Protein AF-A0A3A6RHQ0-F1 (afdb_monomer_lite)

Radius of gyration: 13.05 Å; chains: 1; bounding box: 21×48×24 Å

pLDDT: mean 88.59, std 13.13, range [34.69, 97.75]

Foldseek 3Di:
DPDCLFLVNLCVVQVKDWDWDADPDDDGTFIWIAHNVRHTPDTSDDRVRSSVVSVVVVSHDDPPPDD

Sequence (67 aa):
MPDPNSPNGCFQRHGYTVERTPRKSGAGFHRAIYDSRGQQVLSRAGYDAEVQFCREQGLLIDDAGQA

Structure (mmCIF, N/CA/C/O backbone):
data_AF-A0A3A6RHQ0-F1
#
_entry.id   AF-A0A3A6RHQ0-F1
#
loop_
_atom_site.group_PDB
_atom_site.id
_atom_site.type_symbol
_atom_site.label_atom_id
_atom_site.label_alt_id
_atom_site.label_comp_id
_atom_site.label_asym_id
_atom_site.label_entity_id
_atom_site.label_seq_id
_atom_site.pdbx_PDB_ins_code
_atom_site.Cartn_x
_atom_site.Cartn_y
_atom_site.Cartn_z
_atom_site.occupancy
_atom_site.B_iso_or_equiv
_atom_site.auth_seq_id
_atom_site.auth_comp_id
_atom_site.auth_asym_id
_atom_site.auth_atom_id
_atom_site.pdbx_PDB_model_num
ATOM 1 N N . MET A 1 1 ? -5.535 -11.489 -12.040 1.00 64.50 1 MET A N 1
ATOM 2 C CA . MET A 1 1 ? -5.496 -11.129 -10.604 1.00 64.50 1 MET A CA 1
ATOM 3 C C . MET A 1 1 ? -4.090 -10.639 -10.290 1.00 64.50 1 MET A C 1
ATOM 5 O O . MET A 1 1 ? -3.175 -11.145 -10.933 1.00 64.50 1 MET A O 1
ATOM 9 N N . PRO A 1 2 ? -3.904 -9.625 -9.426 1.00 78.25 2 PRO A N 1
ATOM 10 C CA . PRO A 1 2 ? -2.565 -9.209 -9.013 1.00 78.25 2 PRO A CA 1
ATOM 11 C C . PRO A 1 2 ? -1.838 -10.373 -8.334 1.00 78.25 2 PRO A C 1
ATOM 13 O O . PRO A 1 2 ? -2.481 -11.226 -7.722 1.00 78.25 2 PRO A O 1
ATOM 16 N N . ASP A 1 3 ? -0.511 -10.398 -8.453 1.00 83.88 3 ASP A N 1
ATOM 17 C CA . ASP A 1 3 ? 0.317 -11.361 -7.7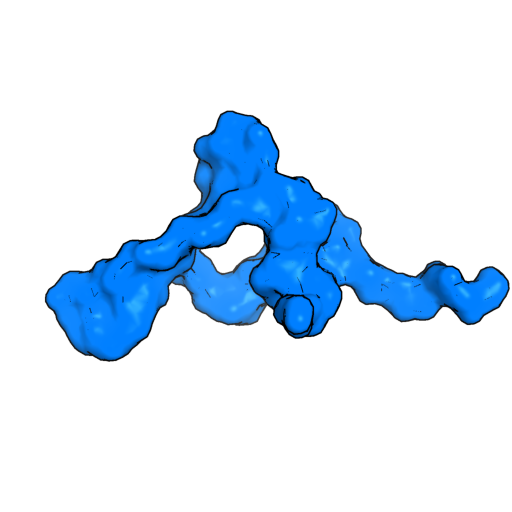32 1.00 83.88 3 ASP A CA 1
ATOM 18 C C . ASP A 1 3 ? 0.017 -11.266 -6.219 1.00 83.88 3 ASP A C 1
ATOM 20 O O . ASP A 1 3 ? -0.006 -10.142 -5.697 1.00 83.88 3 ASP A O 1
ATOM 24 N N . PRO A 1 4 ? -0.240 -12.387 -5.515 1.00 84.25 4 PRO A N 1
ATOM 25 C CA . PRO A 1 4 ? -0.655 -12.377 -4.111 1.00 84.25 4 PRO A CA 1
ATOM 26 C C . PRO A 1 4 ? 0.330 -11.693 -3.156 1.00 84.25 4 PRO A C 1
ATOM 28 O O . PRO A 1 4 ? -0.105 -11.159 -2.133 1.00 84.25 4 PRO A O 1
ATOM 31 N N . ASN A 1 5 ? 1.620 -11.698 -3.500 1.00 88.31 5 ASN A N 1
ATOM 32 C CA . ASN A 1 5 ? 2.711 -11.103 -2.736 1.00 88.31 5 ASN A CA 1
ATOM 33 C C . ASN A 1 5 ? 3.167 -9.748 -3.308 1.00 88.31 5 ASN A C 1
ATOM 35 O O . ASN A 1 5 ? 4.043 -9.098 -2.739 1.00 88.31 5 ASN A O 1
ATOM 39 N N . SER A 1 6 ? 2.531 -9.254 -4.376 1.00 91.75 6 SER A N 1
ATOM 40 C CA . SER A 1 6 ? 2.621 -7.840 -4.753 1.00 91.75 6 SER A CA 1
ATOM 41 C C . SER A 1 6 ? 1.832 -6.957 -3.778 1.00 91.75 6 SER A C 1
ATOM 43 O O . SER A 1 6 ? 0.826 -7.410 -3.225 1.00 91.75 6 SER A O 1
ATOM 45 N N . PRO A 1 7 ? 2.173 -5.661 -3.637 1.00 93.44 7 PRO A N 1
ATOM 46 C CA . PRO A 1 7 ? 1.416 -4.732 -2.798 1.00 93.44 7 PRO A CA 1
ATOM 47 C C . PRO A 1 7 ? -0.089 -4.732 -3.071 1.00 93.44 7 PRO A C 1
ATOM 49 O O . PRO A 1 7 ? -0.893 -4.816 -2.151 1.00 93.44 7 PRO A O 1
ATOM 52 N N . ASN A 1 8 ? -0.500 -4.707 -4.345 1.00 93.62 8 ASN A N 1
ATOM 53 C CA . ASN A 1 8 ? -1.926 -4.713 -4.680 1.00 93.62 8 ASN A CA 1
ATOM 54 C C . ASN A 1 8 ? -2.607 -6.029 -4.265 1.00 93.62 8 ASN A C 1
ATOM 56 O O . ASN A 1 8 ? -3.741 -5.983 -3.799 1.00 93.62 8 ASN A O 1
ATOM 60 N N . GLY A 1 9 ? -1.941 -7.179 -4.431 1.00 93.44 9 GLY A N 1
ATOM 61 C CA . GLY A 1 9 ? -2.485 -8.477 -4.019 1.00 93.44 9 GLY A CA 1
ATOM 62 C C . GLY A 1 9 ? -2.575 -8.614 -2.501 1.00 93.44 9 GLY A C 1
ATOM 63 O O . GLY A 1 9 ? -3.621 -9.006 -1.988 1.00 93.44 9 GLY A O 1
ATOM 64 N N . CYS A 1 10 ? -1.524 -8.201 -1.791 1.00 94.31 10 CYS A N 1
ATOM 65 C CA . CYS A 1 10 ? -1.485 -8.093 -0.336 1.00 94.31 10 CYS A CA 1
ATOM 66 C C . CYS A 1 10 ? -2.654 -7.240 0.187 1.00 94.31 10 CYS A C 1
ATOM 68 O O . CYS A 1 10 ? -3.508 -7.735 0.919 1.00 94.31 10 CYS A O 1
ATOM 70 N N . PHE A 1 11 ? -2.761 -5.982 -0.250 1.00 95.12 11 PHE A N 1
ATOM 71 C CA . PHE A 1 11 ? -3.805 -5.068 0.218 1.00 95.12 11 PHE A CA 1
ATOM 72 C C . PHE A 1 11 ? -5.215 -5.574 -0.093 1.00 95.12 11 PHE A C 1
ATOM 74 O O . PHE A 1 11 ? -6.072 -5.579 0.791 1.00 95.12 11 PHE A O 1
ATOM 81 N N . GLN A 1 12 ? -5.445 -6.060 -1.316 1.00 94.19 12 GLN A N 1
ATOM 82 C CA . GLN A 1 12 ? -6.753 -6.559 -1.733 1.00 94.19 12 GLN A CA 1
ATOM 83 C C . GLN A 1 12 ? -7.221 -7.743 -0.878 1.00 94.19 12 GLN A C 1
ATOM 85 O O . GLN A 1 12 ? -8.385 -7.791 -0.488 1.00 94.19 12 GLN A O 1
ATOM 90 N N . ARG A 1 13 ? -6.329 -8.696 -0.578 1.00 93.62 13 ARG A N 1
ATOM 91 C CA . ARG A 1 13 ? -6.665 -9.895 0.208 1.00 93.62 13 ARG A CA 1
ATOM 92 C C . ARG A 1 13 ? -7.064 -9.577 1.645 1.00 93.62 13 ARG A C 1
ATOM 94 O O . ARG A 1 13 ? -7.881 -10.293 2.211 1.00 93.62 13 ARG A O 1
ATOM 101 N N . HIS A 1 14 ? -6.503 -8.512 2.207 1.00 93.88 14 HIS A N 1
ATOM 102 C CA . HIS A 1 14 ? -6.698 -8.133 3.607 1.00 93.88 14 HIS A CA 1
ATOM 103 C C . HIS A 1 14 ? -7.672 -6.961 3.794 1.00 93.88 14 HIS A C 1
ATOM 105 O O . HIS A 1 14 ? -7.787 -6.417 4.888 1.00 93.88 14 HIS A O 1
ATOM 111 N N . GLY A 1 15 ? -8.396 -6.573 2.737 1.00 95.12 15 GLY A N 1
ATOM 112 C CA . GLY A 1 15 ? -9.452 -5.559 2.814 1.00 95.12 15 GLY A CA 1
ATOM 113 C C . GLY A 1 15 ? -8.950 -4.118 2.925 1.00 95.12 15 GLY A C 1
ATOM 114 O O . GLY A 1 15 ? -9.700 -3.246 3.360 1.00 95.12 15 GLY A O 1
ATOM 115 N N . TYR A 1 16 ? -7.703 -3.854 2.533 1.00 97.19 16 TYR A N 1
ATOM 116 C CA . TYR A 1 16 ? -7.181 -2.495 2.435 1.00 97.19 16 TYR A CA 1
ATOM 117 C C . TYR A 1 16 ? -7.683 -1.818 1.158 1.00 97.19 16 TYR A C 1
ATOM 119 O O . TYR A 1 16 ? -7.815 -2.440 0.100 1.00 97.19 16 TYR A O 1
ATOM 127 N N . THR A 1 17 ? -7.891 -0.507 1.241 1.00 96.69 17 THR A N 1
ATOM 128 C CA . THR A 1 17 ? -8.234 0.332 0.091 1.00 96.69 17 THR A CA 1
ATOM 129 C C . THR A 1 17 ? -6.993 1.036 -0.436 1.00 96.69 17 THR A C 1
ATOM 131 O O . THR A 1 17 ? -6.220 1.615 0.324 1.00 96.69 17 THR A O 1
ATOM 134 N N . VAL A 1 18 ? -6.816 1.008 -1.757 1.00 95.19 18 VAL A N 1
ATOM 135 C CA . VAL A 1 18 ? -5.737 1.705 -2.462 1.00 95.19 18 VAL A CA 1
ATOM 136 C C . VAL A 1 18 ? -6.334 2.860 -3.259 1.00 95.19 18 VAL A C 1
ATOM 138 O O . VAL A 1 18 ? -6.954 2.639 -4.300 1.00 95.19 18 VAL A O 1
ATOM 141 N N . GLU A 1 19 ? -6.088 4.092 -2.833 1.00 95.19 19 GLU A N 1
ATOM 142 C CA . GLU A 1 19 ? -6.452 5.283 -3.600 1.00 95.19 19 GLU A CA 1
ATOM 143 C C . GLU A 1 19 ? -5.284 5.770 -4.458 1.00 95.19 19 GLU A C 1
ATOM 145 O O . GLU A 1 19 ? -4.121 5.717 -4.049 1.00 95.19 19 GLU A O 1
ATOM 150 N N . ARG A 1 20 ? -5.586 6.250 -5.671 1.00 93.44 20 ARG A N 1
ATOM 151 C CA . ARG A 1 20 ? -4.596 6.753 -6.634 1.00 93.44 20 ARG A CA 1
ATOM 152 C C . ARG A 1 20 ? -4.936 8.177 -7.044 1.00 93.44 20 ARG A C 1
ATOM 154 O O . ARG A 1 20 ? -5.885 8.401 -7.789 1.00 93.44 20 ARG A O 1
ATOM 161 N N . THR A 1 21 ? -4.099 9.120 -6.640 1.00 91.31 21 THR A N 1
ATOM 162 C CA . THR A 1 21 ? -4.254 10.535 -6.987 1.00 91.31 2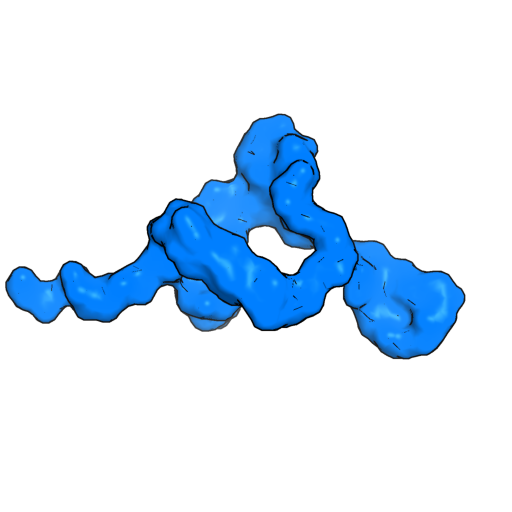1 THR A CA 1
ATOM 163 C C . THR A 1 21 ? -3.229 10.914 -8.051 1.00 91.31 21 THR A C 1
ATOM 165 O O . THR A 1 21 ? -2.031 10.740 -7.809 1.00 91.31 21 THR A O 1
ATOM 168 N N . PRO A 1 22 ? -3.637 11.428 -9.224 1.00 91.81 22 PRO A N 1
ATOM 169 C CA . PRO A 1 22 ? -2.702 11.919 -10.233 1.00 91.81 22 PRO A CA 1
ATOM 170 C C . PRO A 1 22 ? -1.735 12.954 -9.649 1.00 91.81 22 PRO A C 1
ATOM 172 O O . PRO A 1 22 ? -2.111 13.773 -8.804 1.00 91.81 22 PRO A O 1
ATOM 175 N N . ARG A 1 23 ? -0.475 12.938 -10.092 1.00 88.12 23 ARG A N 1
ATOM 176 C CA . ARG A 1 23 ? 0.475 13.996 -9.720 1.00 88.12 23 ARG A CA 1
ATOM 177 C C . ARG A 1 23 ? 0.074 15.310 -10.393 1.00 88.12 23 ARG A C 1
ATOM 179 O O . ARG A 1 23 ? -0.369 15.313 -11.535 1.00 88.12 23 ARG A O 1
ATOM 186 N N . LYS A 1 24 ? 0.265 16.441 -9.698 1.00 87.25 24 LYS A N 1
ATOM 187 C CA . LYS A 1 24 ? -0.005 17.783 -10.262 1.00 87.25 24 LYS A CA 1
ATOM 188 C C . LYS A 1 24 ? 0.891 18.118 -11.462 1.00 87.25 24 LYS A C 1
ATOM 190 O O . LYS A 1 24 ? 0.535 18.969 -12.265 1.00 87.25 24 LYS A O 1
ATOM 195 N N . SER A 1 25 ? 2.060 17.488 -11.548 1.00 89.62 25 SER A N 1
ATOM 196 C CA . SER A 1 25 ? 3.005 17.621 -12.653 1.00 89.62 25 SER A CA 1
ATOM 197 C C . SER A 1 25 ? 3.780 16.314 -12.822 1.00 89.62 25 SER A C 1
ATOM 199 O O . SER A 1 25 ? 4.068 15.632 -11.833 1.00 89.62 25 SER A O 1
ATOM 201 N N . GLY A 1 26 ? 4.115 15.984 -14.070 1.00 85.62 26 GLY A N 1
ATOM 202 C CA . GLY A 1 26 ? 4.792 14.745 -14.451 1.00 85.62 26 GLY A CA 1
ATOM 203 C C . GLY A 1 26 ? 3.859 13.536 -14.578 1.00 85.62 26 GLY A C 1
ATOM 204 O O . GLY A 1 26 ? 2.669 13.595 -14.272 1.00 85.62 26 GLY A O 1
ATOM 205 N N . ALA A 1 27 ? 4.414 12.422 -15.054 1.00 86.25 27 ALA A N 1
ATOM 206 C CA . ALA A 1 27 ? 3.685 11.165 -15.184 1.00 86.25 27 ALA A CA 1
ATOM 207 C C . ALA A 1 27 ? 3.508 10.462 -13.822 1.00 86.25 27 ALA A C 1
ATOM 209 O O . ALA A 1 27 ? 4.370 10.535 -12.943 1.00 86.25 27 ALA A O 1
ATOM 210 N N . GLY A 1 28 ? 2.404 9.724 -13.672 1.00 87.62 28 GLY A N 1
ATOM 211 C CA . GLY A 1 28 ? 2.171 8.809 -12.552 1.00 87.62 28 GLY A CA 1
ATOM 212 C C . GLY A 1 28 ? 1.202 9.311 -11.478 1.00 87.62 28 GLY A C 1
ATOM 213 O O . GLY A 1 28 ? 0.526 10.330 -11.618 1.00 87.62 28 GLY A O 1
ATOM 214 N N . PHE A 1 29 ? 1.132 8.550 -10.384 1.00 90.00 29 PHE A N 1
ATOM 215 C CA . PHE A 1 29 ? 0.170 8.739 -9.297 1.00 90.00 29 PHE A CA 1
ATOM 216 C C . PHE A 1 29 ? 0.875 8.754 -7.938 1.00 90.00 29 PHE A C 1
ATOM 218 O O . PHE A 1 29 ? 1.946 8.170 -7.760 1.00 90.00 29 PHE A O 1
ATOM 225 N N . HIS A 1 30 ? 0.253 9.414 -6.971 1.00 90.38 30 HIS A N 1
ATOM 226 C CA . HIS A 1 30 ? 0.461 9.169 -5.555 1.00 90.38 30 HIS A CA 1
ATOM 227 C C . HIS A 1 30 ? -0.536 8.125 -5.081 1.00 90.38 30 HIS A C 1
ATOM 229 O O . HIS A 1 30 ? -1.699 8.159 -5.477 1.00 90.38 30 HIS A O 1
ATOM 235 N N . ARG A 1 31 ? -0.075 7.219 -4.225 1.00 92.88 31 ARG A N 1
ATOM 236 C CA . ARG A 1 31 ? -0.927 6.213 -3.604 1.00 92.88 31 ARG A CA 1
ATOM 237 C C . ARG A 1 31 ? -1.158 6.550 -2.140 1.00 92.88 31 ARG A C 1
ATOM 239 O O . ARG A 1 31 ? -0.241 7.018 -1.465 1.00 92.88 31 ARG A O 1
ATOM 246 N N . ALA A 1 32 ? -2.380 6.341 -1.679 1.00 95.44 32 ALA A N 1
ATOM 247 C CA . ALA A 1 32 ? -2.743 6.359 -0.272 1.00 95.44 32 ALA A CA 1
ATOM 248 C C . ALA A 1 32 ? -3.401 5.019 0.055 1.00 95.44 32 ALA A C 1
ATOM 250 O O . ALA A 1 32 ? -4.255 4.555 -0.702 1.00 95.44 32 ALA A O 1
ATOM 251 N N . ILE A 1 33 ? -2.945 4.377 1.130 1.00 97.50 33 ILE A N 1
ATOM 252 C CA . ILE A 1 33 ? -3.450 3.070 1.552 1.00 97.50 33 ILE A CA 1
ATOM 253 C C . ILE A 1 33 ? -4.219 3.251 2.850 1.00 97.50 33 ILE A C 1
ATOM 255 O O . ILE A 1 33 ? -3.696 3.847 3.797 1.00 97.50 33 ILE A O 1
ATOM 259 N N . TYR A 1 34 ? -5.435 2.723 2.881 1.00 97.75 34 TYR A N 1
ATOM 260 C CA . TYR A 1 34 ? -6.341 2.783 4.019 1.00 97.75 34 TYR A CA 1
ATOM 261 C C . TYR A 1 34 ? -6.649 1.373 4.503 1.00 97.75 34 TYR A C 1
ATOM 263 O O . TYR A 1 34 ? -6.825 0.467 3.687 1.00 97.75 34 TYR A O 1
ATOM 271 N N . ASP A 1 35 ? -6.703 1.185 5.816 1.00 96.62 35 ASP A N 1
ATOM 272 C CA . ASP A 1 35 ? -7.162 -0.068 6.403 1.00 96.62 35 ASP A CA 1
ATOM 273 C C . ASP A 1 35 ? -8.685 -0.248 6.256 1.00 96.62 35 ASP A C 1
ATOM 275 O O . ASP A 1 35 ? -9.401 0.604 5.723 1.00 96.62 35 ASP A O 1
ATOM 279 N N . SER A 1 36 ? -9.197 -1.370 6.759 1.00 95.06 36 SER A N 1
ATOM 280 C CA . SER A 1 36 ? -10.628 -1.695 6.738 1.00 95.06 36 SER A CA 1
ATOM 281 C C . SER A 1 36 ? -11.502 -0.756 7.581 1.00 95.06 36 SER A C 1
ATOM 283 O O . SER A 1 36 ? -12.725 -0.771 7.447 1.00 95.06 36 SER A O 1
ATOM 285 N N . ARG A 1 37 ? -10.899 0.072 8.442 1.00 95.81 37 ARG A N 1
ATOM 286 C CA . ARG A 1 37 ? -11.574 1.092 9.257 1.00 95.81 37 ARG A CA 1
ATOM 287 C C . ARG A 1 37 ? -11.535 2.473 8.600 1.00 95.81 37 ARG A C 1
ATOM 289 O O . ARG A 1 37 ? -12.072 3.423 9.164 1.00 95.81 37 ARG A O 1
ATOM 296 N N . GLY A 1 38 ? -10.911 2.597 7.428 1.00 95.56 38 GLY A N 1
ATOM 297 C CA . GLY A 1 38 ? -10.712 3.868 6.737 1.00 95.56 38 GLY A CA 1
ATOM 298 C C . GLY A 1 38 ? -9.572 4.711 7.313 1.00 95.56 38 GLY A C 1
ATOM 299 O O . GLY A 1 38 ? -9.448 5.882 6.954 1.00 95.56 38 GLY A O 1
ATOM 300 N N . GLN A 1 39 ? -8.724 4.159 8.187 1.00 97.31 39 GLN A N 1
ATOM 301 C CA . GLN A 1 39 ? -7.537 4.855 8.670 1.00 97.31 39 GLN A CA 1
ATOM 302 C C . GLN A 1 39 ? -6.434 4.786 7.615 1.00 97.31 39 GLN A C 1
ATOM 304 O O . GLN A 1 39 ? -6.079 3.711 7.131 1.00 97.31 39 GLN A O 1
ATOM 309 N N . GLN A 1 40 ? -5.852 5.937 7.280 1.00 97.00 40 GLN A N 1
ATOM 310 C CA . GLN A 1 40 ? -4.713 5.982 6.372 1.00 97.00 40 GLN A CA 1
ATOM 311 C C . GLN A 1 40 ? -3.463 5.411 7.057 1.00 97.00 40 GLN A C 1
ATOM 313 O O . GLN A 1 40 ? -2.990 5.965 8.048 1.00 97.00 40 GLN A O 1
ATOM 318 N N . VAL A 1 41 ? -2.912 4.330 6.501 1.00 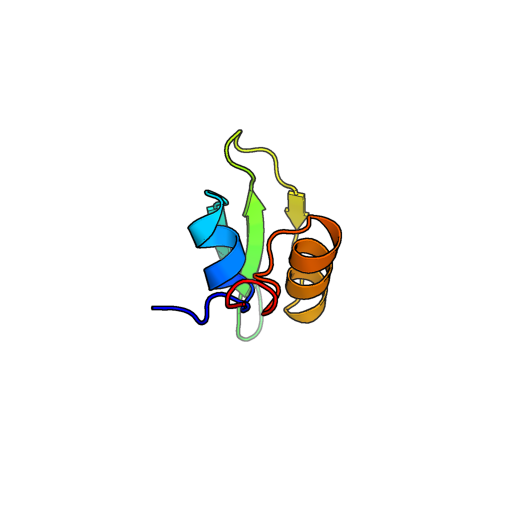96.94 41 VAL A N 1
ATOM 319 C CA . VAL A 1 41 ? -1.715 3.643 7.019 1.00 96.94 41 VAL A CA 1
ATOM 320 C C . VAL A 1 41 ? -0.462 3.938 6.197 1.00 96.94 41 VAL A C 1
ATOM 322 O O . VAL A 1 41 ? 0.642 3.901 6.729 1.00 96.94 41 VAL A O 1
ATOM 325 N N . LEU A 1 42 ? -0.618 4.294 4.915 1.00 96.06 42 LEU A N 1
ATOM 326 C CA . LEU A 1 42 ? 0.479 4.755 4.061 1.00 96.06 42 LEU A CA 1
ATOM 327 C C . LEU A 1 42 ? 0.054 5.972 3.236 1.00 96.06 42 LEU A C 1
ATOM 329 O O . LEU A 1 42 ? -1.070 6.063 2.733 1.00 96.06 42 LEU A O 1
ATOM 333 N N . SER A 1 43 ? 0.985 6.906 3.049 1.00 95.00 43 SER A N 1
ATOM 334 C CA . SER A 1 43 ? 0.780 8.123 2.263 1.00 95.00 43 SER A CA 1
ATOM 335 C C . SER A 1 43 ? 1.936 8.348 1.308 1.00 95.00 43 SER A C 1
ATOM 337 O O . SER A 1 43 ? 3.089 8.418 1.726 1.00 95.00 43 SER A O 1
ATOM 339 N N . ARG A 1 44 ? 1.623 8.480 0.014 1.00 88.62 44 ARG A N 1
ATOM 340 C CA . ARG A 1 44 ? 2.592 8.707 -1.071 1.00 88.62 44 ARG A CA 1
ATOM 341 C C . ARG A 1 44 ? 3.735 7.682 -1.090 1.00 88.62 44 ARG A C 1
ATOM 343 O O . ARG A 1 44 ? 4.826 8.007 -1.556 1.00 88.62 44 ARG A O 1
ATOM 350 N N . ALA A 1 45 ? 3.474 6.465 -0.612 1.00 87.81 45 ALA A N 1
ATOM 351 C CA . ALA A 1 45 ? 4.451 5.388 -0.579 1.00 87.81 45 ALA A CA 1
ATOM 352 C C . ALA A 1 45 ? 4.838 4.956 -2.002 1.00 87.81 45 ALA A C 1
ATOM 354 O O . ALA A 1 45 ? 4.015 4.948 -2.922 1.00 87.81 45 ALA A O 1
ATOM 355 N N . GLY A 1 46 ? 6.121 4.643 -2.179 1.00 89.44 46 GLY A N 1
ATOM 356 C CA . GLY A 1 46 ? 6.615 3.935 -3.355 1.00 89.44 46 GLY A CA 1
ATOM 357 C C . GLY A 1 46 ? 6.429 2.426 -3.205 1.00 89.44 46 GLY A C 1
ATOM 358 O O . GLY A 1 46 ? 6.096 1.943 -2.125 1.00 89.44 46 GLY A O 1
ATOM 359 N N . TYR A 1 47 ? 6.695 1.688 -4.282 1.00 91.44 47 TYR A N 1
ATOM 360 C CA . TYR A 1 47 ? 6.542 0.231 -4.322 1.00 91.44 47 TYR A CA 1
ATOM 361 C C . TYR A 1 47 ? 7.255 -0.476 -3.157 1.00 91.44 47 TYR A C 1
ATOM 363 O O . TYR A 1 47 ? 6.615 -1.226 -2.427 1.00 91.44 47 TYR A O 1
ATOM 371 N N . ASP A 1 48 ? 8.539 -0.180 -2.929 1.00 93.12 48 ASP A N 1
ATOM 372 C CA . ASP A 1 48 ? 9.328 -0.846 -1.883 1.00 93.12 48 ASP A CA 1
ATOM 373 C C . ASP A 1 48 ? 8.770 -0.599 -0.480 1.00 93.12 48 ASP A C 1
ATOM 375 O O . ASP A 1 48 ? 8.724 -1.514 0.336 1.00 93.12 48 ASP A O 1
ATOM 379 N N . ALA A 1 49 ? 8.286 0.616 -0.208 1.00 94.12 49 ALA A N 1
ATOM 380 C CA . ALA A 1 49 ? 7.670 0.949 1.073 1.00 94.12 49 ALA A CA 1
ATOM 381 C C . ALA A 1 49 ? 6.347 0.193 1.284 1.00 94.12 49 ALA A C 1
ATOM 383 O O . ALA A 1 49 ? 6.071 -0.261 2.391 1.00 94.12 49 ALA A O 1
ATOM 384 N N . GLU A 1 50 ? 5.547 0.009 0.229 1.00 95.44 50 GLU A N 1
ATOM 385 C CA . GLU A 1 50 ? 4.331 -0.808 0.307 1.00 95.44 50 GLU A CA 1
ATOM 386 C C . GLU A 1 50 ? 4.658 -2.294 0.546 1.00 95.44 50 GLU A C 1
ATOM 388 O O . GLU A 1 50 ? 3.992 -2.945 1.350 1.00 95.44 50 GLU A O 1
ATOM 393 N N . VAL A 1 51 ? 5.705 -2.828 -0.100 1.00 94.62 51 VAL A N 1
ATOM 394 C CA . VAL A 1 51 ? 6.166 -4.211 0.124 1.00 94.62 51 VAL A CA 1
ATOM 395 C C . VAL A 1 51 ? 6.669 -4.402 1.556 1.00 94.62 51 VAL A C 1
ATOM 397 O O . VAL A 1 51 ? 6.287 -5.375 2.206 1.00 94.62 51 VAL A O 1
ATOM 400 N N . GLN A 1 52 ? 7.499 -3.483 2.062 1.00 95.25 52 GLN A N 1
ATOM 401 C CA . GLN A 1 52 ? 8.003 -3.545 3.438 1.00 95.25 52 GLN A CA 1
ATOM 402 C C . GLN A 1 52 ? 6.859 -3.514 4.448 1.00 95.25 52 GLN A C 1
ATOM 404 O O . GLN A 1 52 ? 6.814 -4.368 5.327 1.00 95.25 52 GLN A O 1
ATOM 409 N N . PHE A 1 53 ? 5.873 -2.635 4.259 1.00 95.81 53 PHE A N 1
ATOM 410 C CA . PHE A 1 53 ? 4.683 -2.609 5.106 1.00 95.81 53 PHE A CA 1
ATOM 411 C C . PHE A 1 53 ? 3.944 -3.956 5.102 1.00 95.81 53 PHE A C 1
ATOM 413 O O . PHE A 1 53 ? 3.632 -4.492 6.163 1.00 95.81 53 PHE A O 1
ATOM 420 N N . CYS A 1 54 ? 3.701 -4.547 3.926 1.00 95.06 54 CYS A N 1
ATOM 421 C CA . CYS A 1 54 ? 3.068 -5.866 3.835 1.00 95.06 54 CYS A CA 1
ATOM 422 C C . CYS A 1 54 ? 3.859 -6.951 4.580 1.00 95.06 54 CYS A C 1
ATOM 424 O O . CYS A 1 54 ? 3.257 -7.845 5.174 1.00 95.06 54 CYS A O 1
ATOM 426 N N . ARG A 1 55 ? 5.194 -6.876 4.576 1.00 94.75 55 ARG A N 1
ATOM 427 C CA . ARG A 1 55 ? 6.058 -7.802 5.315 1.00 94.75 55 ARG A CA 1
ATOM 428 C C . ARG A 1 55 ? 5.980 -7.581 6.826 1.00 94.75 55 ARG A C 1
ATOM 430 O O . ARG A 1 55 ? 5.794 -8.543 7.561 1.00 94.75 55 ARG A O 1
ATOM 437 N N . GLU A 1 56 ? 6.092 -6.337 7.281 1.00 95.12 56 GLU A N 1
ATOM 438 C CA . GLU A 1 56 ? 6.048 -5.965 8.703 1.00 95.12 56 GLU A CA 1
ATOM 439 C C . GLU A 1 56 ? 4.698 -6.287 9.351 1.00 95.12 56 GLU A C 1
ATOM 441 O O . G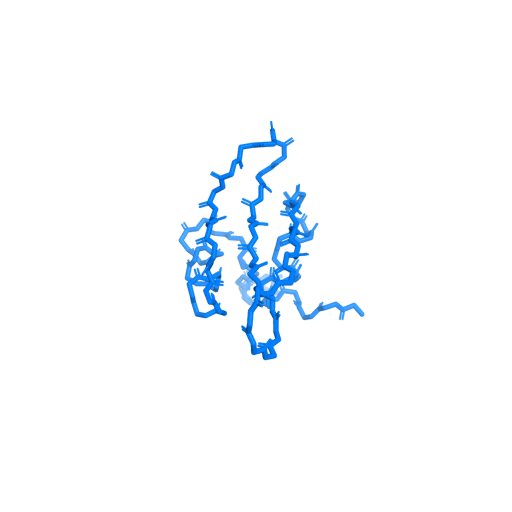LU A 1 56 ? 4.642 -6.677 10.513 1.00 95.12 56 GLU A O 1
ATOM 446 N N . GLN A 1 57 ? 3.611 -6.159 8.590 1.00 94.06 57 GLN A N 1
ATOM 447 C CA . GLN A 1 57 ? 2.260 -6.498 9.036 1.00 94.06 57 GLN A CA 1
ATOM 448 C C . GLN A 1 57 ? 1.918 -7.992 8.873 1.00 94.06 57 GLN A C 1
ATOM 450 O O . GLN A 1 57 ? 0.799 -8.393 9.183 1.00 94.06 57 GLN A O 1
ATOM 455 N N . GLY A 1 58 ? 2.844 -8.823 8.372 1.00 93.31 58 GLY A N 1
ATOM 456 C CA . GLY A 1 58 ? 2.612 -10.259 8.168 1.00 93.31 58 GLY A CA 1
ATOM 457 C C . GLY A 1 58 ? 1.530 -10.572 7.126 1.00 93.31 58 GLY A C 1
ATOM 458 O O . GLY A 1 58 ? 0.832 -11.575 7.232 1.00 93.31 58 GLY A O 1
ATOM 459 N N . LEU A 1 59 ? 1.347 -9.695 6.136 1.00 91.88 59 LEU A N 1
ATOM 460 C CA . LEU A 1 59 ? 0.278 -9.790 5.134 1.00 91.88 59 LEU A CA 1
ATOM 461 C C . L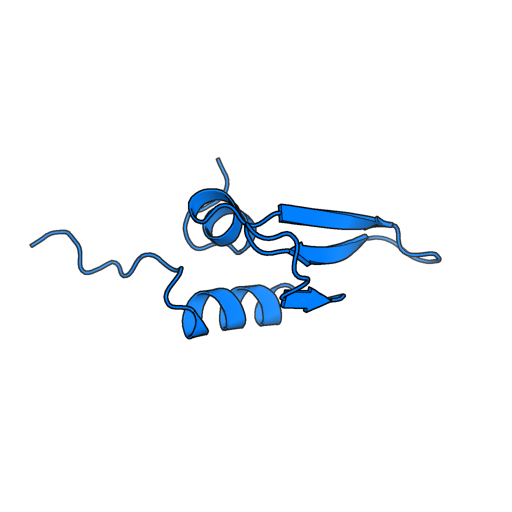EU A 1 59 ? 0.676 -10.618 3.901 1.00 91.88 59 LEU A C 1
ATOM 463 O O . LEU A 1 59 ? -0.195 -11.065 3.140 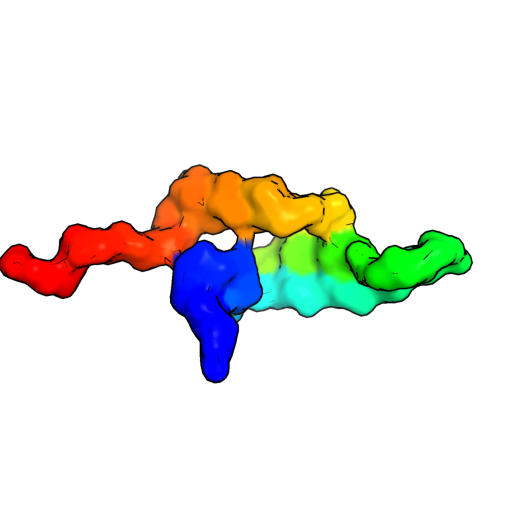1.00 91.88 59 LEU A O 1
ATOM 467 N N . LEU A 1 60 ? 1.980 -10.806 3.690 1.00 91.94 60 LEU A N 1
ATOM 468 C CA . LEU A 1 60 ? 2.518 -11.664 2.634 1.00 91.94 60 LEU A CA 1
ATOM 469 C C . LEU A 1 60 ? 2.213 -13.137 2.933 1.00 91.94 60 LEU A C 1
ATOM 471 O O . LEU A 1 60 ? 2.123 -13.543 4.088 1.00 91.94 60 LEU A O 1
ATOM 475 N N . ILE A 1 61 ? 2.030 -13.936 1.885 1.00 90.31 61 ILE A N 1
ATOM 476 C CA . ILE A 1 61 ? 1.937 -15.390 2.018 1.00 90.31 61 ILE A CA 1
ATOM 477 C C . ILE A 1 61 ? 3.363 -15.907 2.154 1.00 90.31 61 ILE A C 1
ATOM 479 O O . ILE A 1 61 ? 4.161 -15.759 1.226 1.00 90.31 61 ILE A O 1
ATOM 483 N N . ASP A 1 62 ? 3.668 -16.494 3.306 1.00 75.69 62 ASP A N 1
ATOM 484 C CA . ASP A 1 62 ? 4.838 -17.348 3.463 1.00 75.69 62 ASP A CA 1
ATOM 485 C C . ASP A 1 62 ? 4.601 -18.621 2.640 1.00 75.69 62 ASP A C 1
ATOM 487 O O . ASP A 1 62 ? 3.530 -19.225 2.724 1.00 75.69 62 ASP A O 1
ATOM 491 N N . ASP A 1 63 ? 5.581 -19.044 1.845 1.00 57.69 63 ASP A N 1
ATOM 492 C CA . ASP A 1 63 ? 5.490 -20.281 1.049 1.00 57.69 63 ASP A CA 1
ATOM 493 C C . ASP A 1 63 ? 5.413 -21.544 1.949 1.00 57.69 63 ASP A C 1
ATOM 495 O O . ASP A 1 63 ? 5.206 -22.660 1.482 1.00 57.69 63 ASP A O 1
ATOM 499 N N . ALA A 1 64 ? 5.514 -21.385 3.275 1.00 50.25 64 ALA A N 1
ATOM 500 C CA . ALA A 1 64 ? 5.459 -22.443 4.283 1.00 50.25 64 ALA A CA 1
ATOM 501 C C . ALA A 1 64 ? 4.024 -22.918 4.615 1.00 50.25 64 ALA A C 1
ATOM 503 O O . ALA A 1 64 ? 3.627 -22.979 5.779 1.00 50.25 64 ALA A O 1
ATOM 504 N N . GLY A 1 65 ? 3.239 -23.253 3.587 1.00 48.38 65 GLY A N 1
ATOM 505 C CA . GLY A 1 65 ? 1.845 -23.703 3.709 1.00 48.38 65 GLY A CA 1
ATOM 506 C C . GLY A 1 65 ? 1.478 -24.968 2.925 1.00 48.38 65 GLY A C 1
ATOM 507 O O . GLY A 1 65 ? 0.290 -25.250 2.773 1.00 48.38 65 GLY A O 1
ATOM 508 N N . GLN A 1 66 ? 2.461 -25.727 2.429 1.00 44.44 66 GLN A N 1
ATOM 509 C CA . GLN A 1 66 ? 2.287 -27.104 1.949 1.00 44.44 66 GLN A CA 1
ATOM 510 C C . GLN A 1 66 ? 3.437 -27.993 2.448 1.00 44.44 66 GLN A C 1
ATOM 512 O O . GLN A 1 66 ? 4.425 -28.175 1.743 1.00 44.44 66 GLN A O 1
ATOM 517 N N . ALA A 1 67 ? 3.300 -28.535 3.661 1.00 34.69 67 ALA A N 1
ATOM 518 C CA . ALA A 1 67 ? 3.839 -29.835 4.086 1.00 34.69 67 ALA A CA 1
ATOM 519 C C . ALA A 1 67 ? 3.255 -30.211 5.452 1.00 34.69 67 ALA A C 1
ATOM 521 O O . ALA A 1 67 ? 3.364 -29.379 6.380 1.00 34.69 67 ALA A O 1
#

Secondary structure (DSSP, 8-state):
---TTSHHHHHHHTT-EEEEEE-SSSSSEEEEEE-TTS-EEEES--HHHHHHHHHHTT-SPPSTT--